Protein AF-A0ABD5LY09-F1 (afdb_monomer_lite)

InterPro domains:
  IPR050135 Deoxyguanosinetriphosphate triphosphohydrolase-like [PTHR11373] (2-160)

Organism: Proteus mirabilis (NCBI:txid584)

Structure (mmCIF, N/CA/C/O backbone):
data_AF-A0ABD5LY09-F1
#
_entry.id   AF-A0ABD5LY09-F1
#
loop_
_atom_site.group_PDB
_atom_site.id
_atom_site.type_symbol
_atom_site.label_atom_id
_atom_site.label_alt_id
_atom_site.label_comp_id
_atom_site.label_asym_id
_atom_site.label_entity_id
_atom_site.label_seq_id
_atom_site.pdbx_PDB_ins_code
_atom_site.Cartn_x
_atom_site.Cartn_y
_atom_site.Cartn_z
_atom_site.occupancy
_atom_site.B_iso_or_equiv
_atom_site.auth_seq_id
_atom_site.auth_comp_id
_atom_site.auth_asym_id
_atom_site.auth_atom_id
_atom_site.pdbx_PDB_model_num
ATOM 1 N N . MET A 1 1 ? 23.676 3.028 -7.234 1.00 62.03 1 MET A N 1
ATOM 2 C CA . MET A 1 1 ? 23.116 2.022 -8.164 1.00 62.03 1 MET A CA 1
ATOM 3 C C . MET A 1 1 ? 22.307 0.920 -7.470 1.00 62.03 1 MET A C 1
ATOM 5 O O . MET A 1 1 ? 21.206 0.654 -7.919 1.00 62.03 1 MET A O 1
ATOM 9 N N . LEU A 1 2 ? 22.786 0.272 -6.395 1.00 68.50 2 LEU A N 1
ATOM 10 C CA . LEU A 1 2 ? 22.053 -0.872 -5.817 1.00 68.50 2 LEU A CA 1
ATOM 11 C C . LEU A 1 2 ? 20.736 -0.474 -5.116 1.00 68.50 2 LEU A C 1
ATOM 13 O O . LEU A 1 2 ? 19.705 -1.093 -5.347 1.00 68.50 2 LEU A O 1
ATOM 17 N N . GLY A 1 3 ? 20.739 0.613 -4.335 1.00 73.31 3 GLY A N 1
ATOM 18 C CA . GLY A 1 3 ? 19.526 1.103 -3.660 1.00 73.31 3 GLY A CA 1
ATOM 19 C C . GLY A 1 3 ? 18.426 1.588 -4.617 1.00 73.31 3 GLY A C 1
ATOM 20 O O . GLY A 1 3 ? 17.245 1.370 -4.355 1.00 73.31 3 GLY A O 1
ATOM 21 N N . SER A 1 4 ? 18.808 2.156 -5.768 1.00 73.94 4 SER A N 1
ATOM 22 C CA . SER A 1 4 ? 17.860 2.627 -6.790 1.00 73.94 4 SER A CA 1
ATOM 23 C C . SER A 1 4 ? 17.129 1.498 -7.499 1.00 73.94 4 SER A C 1
ATOM 25 O O . SER A 1 4 ? 16.064 1.734 -8.048 1.00 73.94 4 SER A O 1
ATOM 27 N N . ILE A 1 5 ? 17.673 0.281 -7.478 1.00 80.81 5 ILE A N 1
ATOM 28 C CA . ILE A 1 5 ? 16.987 -0.894 -8.021 1.00 80.81 5 ILE A CA 1
ATOM 29 C C . ILE A 1 5 ? 15.899 -1.366 -7.053 1.00 80.81 5 ILE A C 1
ATOM 31 O O . ILE A 1 5 ? 14.855 -1.831 -7.495 1.00 80.81 5 ILE A O 1
ATOM 35 N N . ILE A 1 6 ? 16.136 -1.249 -5.744 1.00 81.38 6 ILE A N 1
ATOM 36 C CA . ILE A 1 6 ? 15.274 -1.860 -4.728 1.00 81.38 6 ILE A CA 1
ATOM 37 C C . ILE A 1 6 ? 14.152 -0.912 -4.292 1.00 81.38 6 ILE A C 1
ATOM 39 O O . ILE A 1 6 ? 13.000 -1.328 -4.312 1.00 81.38 6 ILE A O 1
ATOM 43 N N . SER A 1 7 ? 14.459 0.333 -3.900 1.00 80.62 7 SER A N 1
ATOM 44 C CA . SER A 1 7 ? 13.459 1.192 -3.230 1.00 80.62 7 SER A CA 1
ATOM 45 C C . SER A 1 7 ? 13.634 2.710 -3.380 1.00 80.62 7 SER A C 1
ATOM 47 O O . SER A 1 7 ? 12.797 3.481 -2.901 1.00 80.62 7 SER A O 1
ATOM 49 N N . SER A 1 8 ? 14.721 3.182 -4.003 1.00 76.94 8 SER A N 1
ATOM 50 C CA . SER A 1 8 ? 15.066 4.614 -4.005 1.00 76.94 8 SER A CA 1
ATOM 51 C C . SER A 1 8 ? 14.845 5.342 -5.340 1.00 76.94 8 SER A C 1
ATOM 53 O O . SER A 1 8 ? 15.215 6.508 -5.450 1.00 76.94 8 SER A O 1
ATOM 55 N N . SER A 1 9 ? 14.286 4.683 -6.360 1.00 83.75 9 SER A N 1
ATOM 56 C CA . SER A 1 9 ? 13.998 5.254 -7.693 1.00 83.75 9 SER A CA 1
ATOM 57 C C . SER A 1 9 ? 12.491 5.320 -7.915 1.00 83.75 9 SER A C 1
ATOM 59 O O . SER A 1 9 ? 11.827 4.397 -7.466 1.00 83.75 9 SER A O 1
ATOM 61 N N . PRO A 1 10 ? 11.919 6.318 -8.624 1.00 85.31 10 PRO A N 1
ATOM 62 C CA . PRO A 1 10 ? 10.480 6.380 -8.921 1.00 85.31 10 PRO A CA 1
ATOM 63 C C . PRO A 1 10 ? 9.896 5.064 -9.454 1.00 85.31 10 PRO A C 1
ATOM 65 O O . PRO A 1 10 ? 8.799 4.674 -9.047 1.00 85.31 10 PRO A O 1
ATOM 68 N N . ILE A 1 11 ? 10.675 4.366 -10.284 1.00 92.00 11 ILE A N 1
ATOM 69 C CA . ILE A 1 11 ? 10.447 2.984 -10.709 1.00 92.00 11 ILE A CA 1
ATOM 70 C C . ILE A 1 11 ? 11.537 2.122 -10.068 1.00 92.00 11 ILE A C 1
ATOM 72 O O . ILE A 1 11 ? 12.723 2.320 -10.342 1.00 92.00 11 ILE A O 1
ATOM 76 N N . ASP A 1 12 ? 11.129 1.205 -9.200 1.00 92.12 12 ASP A N 1
ATOM 77 C CA . ASP A 1 12 ? 11.987 0.279 -8.464 1.00 92.12 12 ASP A CA 1
ATOM 78 C C . ASP A 1 12 ? 11.299 -1.093 -8.344 1.00 92.12 12 ASP A C 1
ATOM 80 O O . ASP A 1 12 ? 10.113 -1.241 -8.652 1.00 92.12 12 ASP A O 1
ATOM 84 N N . ALA A 1 13 ? 12.057 -2.111 -7.939 1.00 92.00 13 ALA A N 1
ATOM 85 C CA . ALA A 1 13 ? 11.569 -3.483 -7.856 1.00 92.00 13 ALA A CA 1
ATOM 86 C C . ALA A 1 13 ? 10.422 -3.646 -6.843 1.00 92.00 13 ALA A C 1
ATOM 88 O O . ALA A 1 13 ? 9.498 -4.413 -7.110 1.00 92.00 13 ALA A O 1
ATOM 89 N N . ASP A 1 14 ? 10.455 -2.909 -5.726 1.00 93.19 14 ASP A N 1
ATOM 90 C CA . ASP A 1 14 ? 9.387 -2.906 -4.717 1.00 93.19 14 ASP A CA 1
ATOM 91 C C . ASP A 1 14 ? 8.044 -2.493 -5.334 1.00 93.19 14 ASP A C 1
ATOM 93 O O . ASP A 1 14 ? 7.050 -3.217 -5.253 1.00 93.19 14 ASP A O 1
ATOM 97 N N . ARG A 1 15 ? 8.032 -1.370 -6.058 1.00 93.94 15 ARG A N 1
ATOM 98 C CA . ARG A 1 15 ? 6.831 -0.864 -6.731 1.00 93.94 15 ARG A CA 1
ATOM 99 C C . ARG A 1 15 ? 6.396 -1.740 -7.874 1.00 93.94 15 ARG A C 1
ATOM 101 O O . ARG A 1 15 ? 5.201 -1.923 -8.082 1.00 93.94 15 ARG A O 1
ATOM 108 N N . MET A 1 16 ? 7.348 -2.272 -8.624 1.00 94.75 16 MET A N 1
ATOM 109 C CA . MET A 1 16 ? 7.024 -3.161 -9.723 1.00 94.75 16 MET A CA 1
ATOM 110 C C . MET A 1 16 ? 6.291 -4.418 -9.240 1.00 94.75 16 MET A C 1
ATOM 112 O O . MET A 1 16 ? 5.308 -4.818 -9.871 1.00 94.75 16 MET A O 1
ATOM 116 N N . ASP A 1 17 ? 6.717 -4.992 -8.113 1.00 95.75 17 ASP A N 1
ATOM 117 C CA . ASP A 1 17 ? 6.076 -6.159 -7.505 1.00 95.75 17 ASP A CA 1
ATOM 118 C C . ASP A 1 17 ? 4.703 -5.818 -6.919 1.00 95.75 17 ASP A C 1
ATOM 120 O O . ASP A 1 17 ? 3.707 -6.441 -7.306 1.00 95.75 17 ASP A O 1
ATOM 124 N N . TYR A 1 18 ? 4.615 -4.820 -6.028 1.00 95.88 18 TYR A N 1
ATOM 125 C CA . TYR A 1 18 ? 3.365 -4.604 -5.299 1.00 95.88 18 TYR A CA 1
ATOM 126 C C . TYR A 1 18 ? 2.224 -4.170 -6.225 1.00 95.88 18 TYR A C 1
ATOM 128 O O . TYR A 1 18 ? 1.078 -4.522 -5.973 1.00 95.88 18 TYR A O 1
ATOM 136 N N . LEU A 1 19 ? 2.493 -3.445 -7.320 1.00 96.88 19 LEU A N 1
ATOM 137 C CA . LEU A 1 19 ? 1.430 -3.011 -8.235 1.00 96.88 19 LEU A CA 1
ATOM 138 C C . LEU A 1 19 ? 0.718 -4.207 -8.889 1.00 96.88 19 LEU A C 1
ATOM 140 O O . LEU A 1 19 ? -0.515 -4.249 -8.960 1.00 96.88 19 LEU A O 1
ATOM 144 N N . LEU A 1 20 ? 1.488 -5.206 -9.324 1.00 97.44 20 LEU A N 1
ATOM 145 C CA . LEU A 1 20 ? 0.952 -6.430 -9.918 1.00 97.44 20 LEU A CA 1
ATOM 146 C C . LEU A 1 20 ? 0.303 -7.320 -8.851 1.00 97.44 20 LEU A C 1
ATOM 148 O O . LEU A 1 20 ? -0.813 -7.809 -9.044 1.00 97.44 20 LEU A O 1
ATOM 152 N N . ARG A 1 21 ? 0.976 -7.486 -7.706 1.00 97.62 21 ARG A N 1
ATOM 153 C CA . ARG A 1 21 ? 0.502 -8.279 -6.566 1.00 97.62 21 ARG A CA 1
ATOM 154 C C . ARG A 1 21 ? -0.829 -7.758 -6.033 1.00 97.62 21 ARG A C 1
ATOM 156 O O . ARG A 1 21 ? -1.787 -8.521 -5.92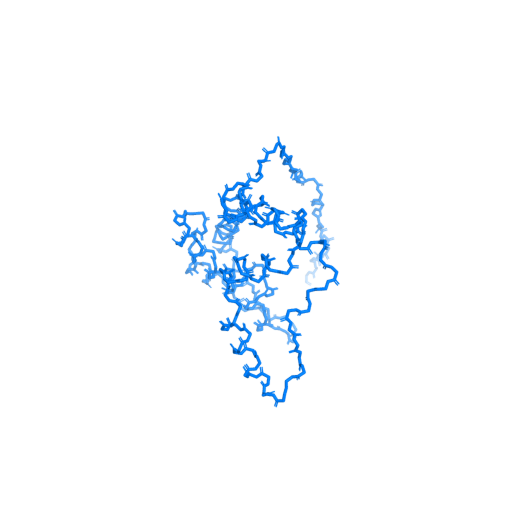1 1.00 97.62 21 ARG A O 1
ATOM 163 N N . ASP A 1 22 ? -0.915 -6.467 -5.743 1.00 97.50 22 ASP A N 1
ATOM 164 C CA . ASP A 1 22 ? -2.104 -5.865 -5.147 1.00 97.50 22 ASP A CA 1
ATOM 165 C C . ASP A 1 22 ? -3.270 -5.873 -6.125 1.00 97.50 22 ASP A C 1
ATOM 167 O O . ASP A 1 22 ? -4.399 -6.132 -5.714 1.00 97.50 22 ASP A O 1
ATOM 171 N N . SER A 1 23 ? -3.017 -5.679 -7.422 1.00 96.88 23 SER A N 1
ATOM 172 C CA . SER A 1 23 ? -4.045 -5.842 -8.459 1.00 96.88 23 SER A CA 1
ATOM 173 C C . SER A 1 23 ? -4.635 -7.246 -8.454 1.00 96.88 23 SER A C 1
ATOM 175 O O . SER A 1 23 ? -5.855 -7.409 -8.438 1.00 96.88 23 SER A O 1
ATOM 177 N N . TYR A 1 24 ? -3.773 -8.263 -8.392 1.00 97.25 24 TYR A N 1
ATOM 178 C CA . TYR A 1 24 ? -4.192 -9.658 -8.330 1.00 97.25 24 TYR A CA 1
ATOM 179 C C . TYR A 1 24 ? -5.028 -9.954 -7.075 1.00 97.25 24 TYR A C 1
ATOM 181 O O . TYR A 1 24 ? -6.151 -10.443 -7.189 1.00 97.25 24 TYR A O 1
ATOM 189 N N . PHE A 1 25 ? -4.527 -9.618 -5.881 1.00 97.50 25 PHE A N 1
ATOM 190 C CA . PHE A 1 25 ? -5.203 -9.955 -4.620 1.00 97.50 25 PHE A CA 1
ATOM 191 C C . PHE A 1 25 ? -6.439 -9.100 -4.323 1.00 97.50 25 PHE A C 1
ATOM 193 O O . PHE A 1 25 ? -7.351 -9.571 -3.645 1.00 97.50 25 PHE A O 1
ATOM 200 N N . SER A 1 26 ? -6.504 -7.867 -4.828 1.00 94.81 26 SER A N 1
ATOM 201 C CA . SER A 1 26 ? -7.705 -7.028 -4.712 1.00 94.81 26 SER A CA 1
ATOM 202 C C . SER A 1 26 ? -8.730 -7.276 -5.823 1.00 94.81 26 SER A C 1
ATOM 204 O O . SER A 1 26 ? -9.845 -6.763 -5.742 1.00 94.81 26 SER A O 1
ATOM 206 N N . GLY A 1 27 ? -8.386 -8.068 -6.847 1.00 95.38 27 GLY A N 1
ATOM 207 C CA . GLY A 1 27 ? -9.275 -8.389 -7.965 1.00 95.38 27 GLY A CA 1
ATOM 208 C C . GLY A 1 27 ? -9.538 -7.215 -8.913 1.00 95.38 27 GLY A C 1
ATOM 209 O O . GLY A 1 27 ? -10.529 -7.225 -9.644 1.00 95.38 27 GLY A O 1
ATOM 210 N N . VAL A 1 28 ? -8.675 -6.195 -8.910 1.00 94.69 28 VAL A N 1
ATOM 211 C CA . VAL A 1 28 ? -8.799 -5.013 -9.772 1.00 94.69 28 VAL A CA 1
ATOM 212 C C . VAL A 1 28 ? -7.762 -5.041 -10.887 1.00 94.69 28 VAL A C 1
ATOM 214 O O . VAL A 1 28 ? -6.688 -5.616 -10.754 1.00 94.69 28 VAL A O 1
ATOM 217 N N . LYS A 1 29 ? -8.052 -4.364 -12.000 1.00 93.75 29 LYS A N 1
ATOM 218 C CA . LYS A 1 29 ? -7.133 -4.283 -13.150 1.00 93.75 29 LYS A CA 1
ATOM 219 C C . LYS A 1 29 ? -6.298 -3.001 -13.181 1.00 93.75 29 LYS A C 1
ATOM 221 O O . LYS A 1 29 ? -5.674 -2.708 -14.191 1.00 93.75 29 LYS A O 1
ATOM 226 N N . TYR A 1 30 ? -6.309 -2.222 -12.099 1.00 93.12 30 TYR A N 1
ATOM 227 C CA . TYR A 1 30 ? -5.721 -0.885 -12.093 1.00 93.12 30 TYR A CA 1
ATOM 228 C C . TYR A 1 30 ? -4.199 -0.866 -12.035 1.00 93.12 30 TYR A C 1
ATOM 230 O O . TYR A 1 30 ? -3.638 0.067 -12.574 1.00 93.12 30 TYR A O 1
ATOM 238 N N . GLY A 1 31 ? -3.529 -1.839 -11.418 1.00 93.56 31 GLY A N 1
ATOM 239 C CA . GLY A 1 31 ? -2.064 -1.870 -11.307 1.00 93.56 31 GLY A CA 1
ATOM 240 C C . GLY A 1 31 ? -1.378 -2.790 -12.319 1.00 93.56 31 GLY A C 1
ATOM 241 O O . GLY A 1 31 ? -0.236 -3.184 -12.100 1.00 93.56 31 GLY A O 1
ATOM 242 N N . ILE A 1 32 ? -2.071 -3.169 -13.396 1.00 95.19 32 ILE A N 1
ATOM 243 C CA . ILE A 1 32 ? -1.513 -4.005 -14.463 1.00 95.19 32 ILE A CA 1
ATOM 244 C C . ILE A 1 32 ? -0.749 -3.113 -15.445 1.00 95.19 32 ILE A C 1
ATOM 246 O O . ILE A 1 32 ? -1.280 -2.102 -15.897 1.00 95.19 32 ILE A O 1
ATOM 250 N N . TYR A 1 33 ? 0.480 -3.508 -15.769 1.00 96.31 33 TYR A N 1
ATOM 251 C CA . TYR A 1 33 ? 1.332 -2.895 -16.789 1.00 96.31 33 TYR A CA 1
ATOM 252 C C . TYR A 1 33 ? 2.272 -3.961 -17.378 1.00 96.31 33 TYR A C 1
ATOM 254 O O . TYR A 1 33 ? 2.507 -4.998 -16.744 1.00 96.31 33 TYR A O 1
ATOM 262 N N . ASP A 1 34 ? 2.840 -3.726 -18.563 1.00 95.44 34 ASP A N 1
ATOM 263 C CA . ASP A 1 34 ? 3.831 -4.640 -19.145 1.00 95.44 34 ASP A CA 1
ATOM 264 C C . ASP A 1 34 ? 5.213 -4.451 -18.493 1.00 95.44 34 ASP A C 1
ATOM 266 O O . ASP A 1 34 ? 6.051 -3.649 -18.921 1.00 95.44 34 ASP A O 1
ATOM 270 N N . TYR A 1 35 ? 5.466 -5.222 -17.432 1.00 94.75 35 TYR A N 1
ATOM 271 C CA . TYR A 1 35 ? 6.753 -5.210 -16.738 1.00 94.75 35 TYR A CA 1
ATOM 272 C C . TYR A 1 35 ? 7.913 -5.681 -17.625 1.00 94.75 35 TYR A C 1
ATOM 274 O O . TYR A 1 35 ? 9.041 -5.237 -17.424 1.00 94.75 35 TYR A O 1
ATOM 282 N N . GLY A 1 36 ? 7.666 -6.543 -18.617 1.00 95.50 36 GLY A N 1
ATOM 283 C CA . GLY A 1 36 ? 8.692 -7.024 -19.541 1.00 95.50 36 GLY A CA 1
ATOM 284 C C . GLY A 1 36 ? 9.185 -5.903 -20.452 1.00 95.50 36 GLY A C 1
ATOM 285 O O . GLY A 1 36 ? 10.387 -5.634 -20.521 1.00 95.50 36 GLY A O 1
ATOM 286 N N . ARG A 1 37 ? 8.253 -5.185 -21.088 1.00 94.19 37 ARG A N 1
ATOM 287 C CA . ARG A 1 37 ? 8.540 -3.976 -21.876 1.00 94.19 37 ARG A CA 1
ATOM 288 C C . ARG A 1 37 ? 9.220 -2.899 -21.037 1.00 94.19 37 ARG A C 1
ATOM 290 O O . ARG A 1 37 ? 10.211 -2.323 -21.488 1.00 94.19 37 ARG A O 1
ATOM 297 N N . LEU A 1 38 ? 8.734 -2.660 -19.817 1.00 95.31 38 LEU A N 1
ATOM 298 C CA . LEU A 1 38 ? 9.342 -1.694 -18.906 1.00 95.31 38 LEU A CA 1
ATOM 299 C C . LEU A 1 38 ? 10.795 -2.075 -18.595 1.00 95.31 38 LEU A C 1
ATOM 301 O O . LEU A 1 38 ? 11.678 -1.234 -18.742 1.00 95.31 38 LEU A O 1
ATOM 305 N N . LEU A 1 39 ? 11.073 -3.341 -18.265 1.00 94.12 39 LEU A N 1
ATOM 306 C CA . LEU A 1 39 ? 12.431 -3.836 -18.007 1.00 94.12 39 LEU A CA 1
ATOM 307 C C . LEU A 1 39 ? 13.375 -3.641 -19.205 1.00 94.12 39 LEU A C 1
ATOM 309 O O . LEU A 1 39 ? 14.522 -3.241 -19.023 1.00 94.12 39 LEU A O 1
ATOM 313 N N . MET A 1 40 ? 12.899 -3.844 -20.437 1.00 94.81 40 MET A N 1
ATOM 314 C CA . MET A 1 40 ? 13.699 -3.635 -21.658 1.00 94.81 40 MET A CA 1
ATOM 315 C C . MET A 1 40 ? 14.085 -2.166 -21.913 1.00 94.81 40 MET A C 1
ATOM 317 O O . MET A 1 40 ? 15.006 -1.895 -22.702 1.00 94.81 40 MET A O 1
ATOM 321 N N . SER A 1 41 ? 13.383 -1.223 -21.276 1.00 94.19 41 SER A N 1
ATOM 322 C CA . SER A 1 41 ? 13.677 0.209 -21.366 1.00 94.19 41 SER A CA 1
ATOM 323 C C . SER A 1 41 ? 14.871 0.626 -20.508 1.00 94.19 41 SER A C 1
ATOM 325 O O . SER A 1 41 ? 15.525 1.614 -20.836 1.00 94.19 41 SER A O 1
ATOM 327 N N . PHE A 1 42 ? 15.192 -0.123 -19.452 1.00 92.56 42 PHE A N 1
ATOM 328 C CA . PHE A 1 42 ? 16.280 0.221 -18.546 1.00 92.56 42 PHE A CA 1
ATOM 329 C C . PHE A 1 42 ? 17.645 0.071 -19.223 1.00 92.56 42 PHE A C 1
ATOM 331 O O . PHE A 1 42 ? 17.927 -0.922 -19.897 1.00 92.56 42 PHE A O 1
ATOM 338 N N . ILE A 1 43 ? 18.516 1.056 -19.012 1.00 92.75 43 ILE A N 1
ATOM 339 C CA . ILE A 1 43 ? 19.897 1.068 -19.496 1.00 92.75 43 ILE A CA 1
ATOM 340 C C . ILE A 1 43 ? 20.842 1.614 -18.424 1.00 92.75 43 ILE A C 1
ATOM 342 O O . ILE A 1 43 ? 20.500 2.574 -17.731 1.00 92.75 43 ILE A O 1
ATOM 346 N N . PRO A 1 44 ? 22.049 1.048 -18.277 1.00 91.69 44 PRO A N 1
ATOM 347 C CA . PRO A 1 44 ? 23.083 1.674 -17.476 1.00 91.69 44 PRO A CA 1
ATOM 348 C C . PRO A 1 44 ? 23.675 2.861 -18.243 1.00 91.69 44 PRO A C 1
ATOM 350 O O . PRO A 1 44 ? 24.014 2.748 -19.421 1.00 91.69 44 PRO A O 1
ATOM 353 N N . VAL A 1 45 ? 23.844 3.988 -17.564 1.00 91.38 45 VAL A N 1
ATOM 354 C CA . VAL A 1 45 ? 24.553 5.161 -18.080 1.00 91.38 45 VAL A CA 1
ATOM 355 C C . VAL A 1 45 ? 25.684 5.483 -17.122 1.00 91.38 45 VAL A C 1
ATOM 357 O O . VAL A 1 45 ? 25.482 5.559 -15.910 1.00 91.38 45 VAL A O 1
ATOM 360 N N . LYS A 1 46 ? 26.889 5.636 -17.665 1.00 92.44 46 LYS A N 1
ATOM 361 C CA . LYS A 1 46 ? 28.056 6.053 -16.894 1.00 92.44 46 LYS A CA 1
ATOM 362 C C . LYS A 1 46 ? 28.181 7.567 -16.979 1.00 92.44 46 LYS A C 1
ATOM 364 O O . LYS A 1 46 ? 28.209 8.105 -18.082 1.00 92.44 46 LYS A O 1
ATOM 369 N N . ASP A 1 47 ? 28.291 8.211 -15.828 1.00 90.12 47 ASP A N 1
ATOM 370 C CA . ASP A 1 47 ? 28.629 9.625 -15.721 1.00 90.12 47 ASP A CA 1
ATOM 371 C C . ASP A 1 47 ? 29.755 9.776 -14.693 1.00 90.12 47 ASP A C 1
ATOM 373 O O . ASP A 1 47 ? 29.653 9.311 -13.554 1.00 90.12 47 ASP A O 1
ATOM 377 N N . GLU A 1 48 ? 30.881 10.317 -15.156 1.00 89.38 48 GLU A N 1
ATOM 378 C CA . GLU A 1 48 ? 32.164 10.347 -14.448 1.00 89.38 48 GLU A CA 1
ATOM 379 C C . GLU A 1 48 ? 32.553 8.980 -13.832 1.00 89.38 48 GLU A C 1
ATOM 381 O O . GLU A 1 48 ? 32.861 8.014 -14.541 1.00 89.38 48 GLU A O 1
ATOM 386 N N . ASN A 1 49 ? 32.534 8.898 -12.497 1.00 89.62 49 ASN A N 1
ATOM 387 C CA . ASN A 1 49 ? 32.883 7.723 -11.699 1.00 89.62 49 ASN A CA 1
ATOM 388 C C . ASN A 1 49 ? 31.656 6.936 -11.214 1.00 89.62 49 ASN A C 1
ATOM 390 O O . ASN A 1 49 ? 31.803 5.969 -10.467 1.00 89.62 49 ASN A O 1
ATOM 394 N N . ASN A 1 50 ? 30.452 7.328 -11.630 1.00 86.81 50 ASN A N 1
ATOM 395 C CA . ASN A 1 50 ? 29.198 6.745 -11.179 1.00 86.81 50 ASN A CA 1
ATOM 396 C C . ASN A 1 50 ? 28.465 6.036 -12.322 1.00 86.81 50 ASN A C 1
ATOM 398 O O . ASN A 1 50 ? 28.567 6.394 -13.496 1.00 86.81 50 ASN A O 1
ATOM 402 N N . VAL A 1 51 ? 27.696 5.010 -11.958 1.00 87.25 51 VAL A N 1
ATOM 403 C CA . VAL A 1 51 ? 26.773 4.329 -12.870 1.00 87.25 51 VAL A CA 1
ATOM 404 C C . VAL A 1 51 ? 25.353 4.570 -12.387 1.00 87.25 51 VAL A C 1
ATOM 406 O O . VAL A 1 51 ? 25.000 4.268 -11.239 1.00 87.25 51 VAL A O 1
ATOM 409 N N . TYR A 1 52 ? 24.545 5.103 -13.290 1.00 86.88 52 TYR A N 1
ATOM 410 C CA . TYR A 1 52 ? 23.141 5.408 -13.098 1.00 86.88 52 TYR A CA 1
ATOM 411 C C . TYR A 1 52 ? 22.287 4.457 -13.915 1.00 86.88 52 TYR A C 1
ATOM 413 O O . TYR A 1 52 ? 22.700 3.934 -14.950 1.00 86.88 52 TYR A O 1
ATOM 421 N N . LEU A 1 53 ? 21.072 4.252 -13.433 1.00 88.56 53 LEU A N 1
ATOM 422 C CA . LEU A 1 53 ? 20.048 3.538 -14.162 1.00 88.56 53 LEU A CA 1
ATOM 423 C C . LEU A 1 53 ? 19.171 4.576 -14.865 1.00 88.56 53 LEU A C 1
ATOM 425 O O . LEU A 1 53 ? 18.564 5.416 -14.204 1.00 88.56 53 LEU A O 1
ATOM 429 N N . ALA A 1 54 ? 19.150 4.538 -16.190 1.00 90.31 54 ALA A N 1
ATOM 430 C CA . ALA A 1 54 ? 18.354 5.419 -17.030 1.00 90.31 54 ALA A CA 1
ATOM 431 C C . ALA A 1 54 ? 17.369 4.606 -17.876 1.00 90.31 54 ALA A C 1
ATOM 433 O O . ALA A 1 54 ? 17.372 3.374 -17.851 1.00 90.31 54 ALA A O 1
ATOM 434 N N . TYR A 1 55 ? 16.539 5.308 -18.640 1.00 92.00 55 TYR A N 1
ATOM 435 C CA . TYR A 1 55 ? 15.508 4.712 -19.479 1.00 92.00 55 TYR A CA 1
ATOM 436 C C . TYR A 1 55 ? 15.696 5.137 -20.931 1.00 92.00 55 TYR A C 1
ATOM 438 O O . TYR A 1 55 ? 16.024 6.290 -21.214 1.00 92.00 55 TYR A O 1
ATOM 446 N N . LYS A 1 56 ? 15.461 4.216 -21.864 1.00 94.69 56 LYS A N 1
ATOM 447 C CA . LYS A 1 56 ? 15.376 4.529 -23.290 1.00 94.69 56 LYS A CA 1
ATOM 448 C C . LYS A 1 56 ? 14.122 5.352 -23.557 1.00 94.69 56 LYS A C 1
ATOM 450 O O . LYS A 1 56 ? 13.042 5.001 -23.094 1.00 94.69 56 LYS A O 1
ATOM 455 N N . GLU A 1 57 ? 14.249 6.362 -24.410 1.00 93.56 57 GLU A N 1
ATOM 456 C CA . GLU A 1 57 ? 13.112 7.154 -24.893 1.00 93.56 57 GLU A CA 1
ATOM 457 C C . GLU A 1 57 ? 12.038 6.283 -25.569 1.00 93.56 57 GLU A C 1
ATOM 459 O O . GLU A 1 57 ? 10.847 6.486 -25.363 1.00 93.56 57 GLU A O 1
ATOM 464 N N . SER A 1 58 ? 12.444 5.224 -26.278 1.00 93.75 58 SER A N 1
ATOM 465 C CA . SER A 1 58 ? 11.528 4.242 -26.879 1.00 93.75 58 SER A CA 1
ATOM 466 C C . SER A 1 58 ? 10.687 3.443 -25.872 1.00 93.75 58 SER A C 1
ATOM 468 O O . SER A 1 58 ? 9.743 2.770 -26.275 1.00 93.75 58 SER A O 1
ATOM 470 N N . GLY A 1 59 ? 11.014 3.498 -24.577 1.00 93.38 59 GLY A N 1
ATOM 471 C CA . GLY A 1 59 ? 10.240 2.894 -23.491 1.00 93.38 59 GLY A CA 1
ATOM 472 C C . GLY A 1 59 ? 9.276 3.854 -22.791 1.00 93.38 59 GLY A C 1
ATOM 473 O O . GLY A 1 59 ? 8.703 3.475 -21.771 1.00 93.38 59 GLY A O 1
ATOM 474 N N . MET A 1 60 ? 9.103 5.083 -23.297 1.00 94.88 60 MET A N 1
ATOM 475 C CA . MET A 1 60 ? 8.268 6.111 -22.662 1.00 94.88 60 MET A CA 1
ATOM 476 C C . MET A 1 60 ? 6.832 5.634 -22.409 1.00 94.88 60 MET A C 1
ATOM 478 O O . MET A 1 60 ? 6.296 5.860 -21.326 1.00 94.88 60 MET A O 1
ATOM 482 N N . ASP A 1 61 ? 6.236 4.913 -23.360 1.00 95.88 61 ASP A N 1
ATOM 483 C CA . ASP A 1 61 ? 4.874 4.389 -23.213 1.00 95.88 61 ASP A CA 1
ATOM 484 C C . ASP A 1 61 ? 4.757 3.415 -22.033 1.00 95.88 61 ASP A C 1
ATOM 486 O O . ASP A 1 61 ? 3.802 3.485 -21.264 1.00 95.88 61 ASP A O 1
ATOM 490 N N . SER A 1 62 ? 5.758 2.554 -21.827 1.00 95.88 62 SER A N 1
ATOM 491 C CA . SER A 1 62 ? 5.789 1.608 -20.703 1.00 95.88 62 SER A CA 1
ATOM 492 C C . SER A 1 62 ? 5.985 2.307 -19.358 1.00 95.88 62 SER A C 1
ATOM 494 O O . SER A 1 62 ? 5.420 1.889 -18.348 1.00 95.88 62 SER A O 1
ATOM 496 N N . ILE A 1 63 ? 6.754 3.398 -19.333 1.00 95.69 63 ILE A N 1
ATOM 497 C CA . ILE A 1 63 ? 6.904 4.250 -18.146 1.00 95.69 63 ILE A CA 1
ATOM 498 C C . ILE A 1 63 ? 5.573 4.926 -17.805 1.00 95.69 63 ILE A C 1
ATOM 500 O O . ILE A 1 63 ? 5.178 4.965 -16.638 1.00 95.69 63 ILE A O 1
ATOM 504 N N . LEU A 1 64 ? 4.863 5.437 -18.813 1.00 96.31 64 LEU A N 1
ATOM 505 C CA . LEU A 1 64 ? 3.554 6.057 -18.635 1.00 96.31 64 LEU A CA 1
ATOM 506 C C . LEU A 1 64 ? 2.503 5.038 -18.177 1.00 96.31 64 LEU A C 1
ATOM 508 O O . LEU A 1 64 ? 1.719 5.333 -17.276 1.00 96.31 64 LEU A O 1
ATOM 512 N N . GLU A 1 65 ? 2.506 3.834 -18.746 1.00 96.50 65 GLU A N 1
ATOM 513 C CA . GLU A 1 65 ? 1.643 2.730 -18.321 1.00 96.50 65 GLU A CA 1
ATOM 514 C C . GLU A 1 65 ? 1.880 2.380 -16.847 1.00 96.50 65 GLU A C 1
ATOM 516 O O . GLU A 1 65 ? 0.928 2.337 -16.070 1.00 96.50 65 GLU A O 1
ATOM 521 N N . PHE A 1 66 ? 3.141 2.244 -16.424 1.00 97.12 66 PHE A N 1
ATOM 522 C CA . PHE A 1 66 ? 3.502 2.035 -15.020 1.00 97.12 66 PHE A CA 1
ATOM 523 C C . PHE A 1 66 ? 3.006 3.171 -14.110 1.00 97.12 66 PHE A C 1
ATOM 525 O O . PHE A 1 66 ? 2.437 2.926 -13.041 1.00 97.12 66 PHE A O 1
ATOM 532 N N . ALA A 1 67 ? 3.186 4.429 -14.522 1.00 96.00 67 ALA A N 1
ATOM 533 C CA . ALA A 1 67 ? 2.728 5.586 -13.755 1.00 96.00 67 ALA A CA 1
ATOM 534 C C . ALA A 1 67 ? 1.195 5.616 -13.614 1.00 96.00 67 ALA A C 1
ATOM 536 O O . ALA A 1 67 ? 0.674 5.878 -12.525 1.00 96.00 67 ALA A O 1
ATOM 537 N N . ASN A 1 68 ? 0.472 5.289 -14.688 1.00 95.88 68 ASN A N 1
ATOM 538 C CA . ASN A 1 68 ? -0.982 5.150 -14.679 1.00 95.88 68 ASN A CA 1
ATOM 539 C C . ASN A 1 68 ? -1.428 3.994 -13.785 1.00 95.88 68 ASN A C 1
ATOM 541 O O . ASN A 1 68 ? -2.356 4.167 -12.995 1.00 95.88 68 ASN A O 1
ATOM 545 N N . ALA A 1 69 ? -0.731 2.859 -13.849 1.00 97.12 69 ALA A N 1
ATOM 546 C CA . ALA A 1 69 ? -1.016 1.691 -13.032 1.00 97.12 69 ALA A CA 1
ATOM 547 C C . ALA A 1 69 ? -0.916 2.020 -11.532 1.00 97.12 69 ALA A C 1
ATOM 549 O O . ALA A 1 69 ? -1.814 1.744 -10.728 1.00 97.12 69 ALA A O 1
ATOM 550 N N . ARG A 1 70 ? 0.155 2.730 -11.163 1.00 96.31 70 ARG A N 1
ATOM 551 C CA . ARG A 1 70 ? 0.358 3.264 -9.815 1.00 96.31 70 ARG A CA 1
ATOM 552 C C . ARG A 1 70 ? -0.751 4.228 -9.409 1.00 96.31 70 ARG A C 1
ATOM 554 O O . ARG A 1 70 ? -1.345 4.053 -8.347 1.00 96.31 70 ARG A O 1
ATOM 561 N N . SER A 1 71 ? -1.041 5.232 -10.233 1.00 95.50 71 SER A N 1
ATOM 562 C CA . SER A 1 71 ? -2.092 6.221 -9.957 1.00 95.50 71 SER A CA 1
ATOM 563 C C . SER A 1 71 ? -3.463 5.560 -9.754 1.00 95.50 71 SER A C 1
ATOM 565 O O . SER A 1 71 ? -4.184 5.882 -8.804 1.00 95.50 71 SER A O 1
ATOM 567 N N . GLY A 1 72 ? -3.784 4.562 -10.583 1.00 95.69 72 GLY A N 1
ATOM 568 C CA . GLY A 1 72 ? -5.001 3.765 -10.492 1.00 95.69 72 GLY A CA 1
ATOM 569 C C . GLY A 1 72 ? -5.135 3.047 -9.149 1.00 95.69 72 GLY A C 1
ATOM 570 O O . GLY A 1 72 ? -6.156 3.203 -8.480 1.00 95.69 72 GLY A O 1
ATOM 571 N N . LEU A 1 73 ? -4.101 2.327 -8.699 1.00 96.62 73 LEU A N 1
ATOM 572 C CA . LEU A 1 73 ? -4.133 1.657 -7.391 1.00 96.62 73 LEU A CA 1
ATOM 573 C C . LEU A 1 73 ? -4.239 2.638 -6.218 1.00 96.62 73 LEU A C 1
ATOM 575 O O . LEU A 1 73 ? -5.006 2.386 -5.285 1.00 96.62 73 LEU A O 1
ATOM 579 N N . TYR A 1 74 ? -3.556 3.785 -6.278 1.00 94.94 74 TYR A N 1
ATOM 580 C CA . TYR A 1 74 ? -3.719 4.826 -5.259 1.00 94.94 74 TYR A CA 1
ATOM 581 C C . TYR A 1 74 ? -5.156 5.326 -5.176 1.00 94.94 74 TYR A C 1
ATOM 583 O O . TYR A 1 74 ? -5.713 5.387 -4.083 1.00 94.94 74 TYR A O 1
ATOM 591 N N . SER A 1 75 ? -5.772 5.651 -6.309 1.00 91.62 75 SER A N 1
ATOM 592 C CA . SER A 1 75 ? -7.143 6.158 -6.339 1.00 91.62 75 SER A CA 1
ATOM 593 C C . SER 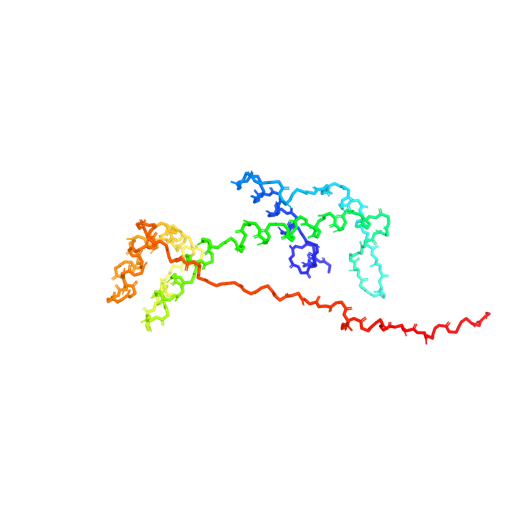A 1 75 ? -8.164 5.109 -5.887 1.00 91.62 75 SER A C 1
ATOM 595 O O . SER A 1 75 ? -9.068 5.423 -5.113 1.00 91.62 75 SER A O 1
ATOM 597 N N . GLN A 1 76 ? -8.023 3.870 -6.357 1.00 92.88 76 GLN A N 1
ATOM 598 C CA . GLN A 1 76 ? -9.086 2.865 -6.269 1.00 92.88 76 GLN A CA 1
ATOM 599 C C . GLN A 1 76 ? -8.957 1.944 -5.056 1.00 92.88 76 GLN A C 1
ATOM 601 O O . GLN A 1 76 ? -9.969 1.486 -4.531 1.00 92.88 76 GLN A O 1
ATOM 606 N N . VAL A 1 77 ? -7.734 1.697 -4.581 1.00 94.88 77 VAL A N 1
ATOM 607 C CA . VAL A 1 77 ? -7.465 0.746 -3.494 1.00 94.88 77 VAL A CA 1
ATOM 608 C C . VAL A 1 77 ? -6.932 1.478 -2.265 1.00 94.88 77 VAL A C 1
ATOM 610 O O . VAL A 1 77 ? -7.577 1.475 -1.212 1.00 94.88 77 VAL A O 1
ATOM 613 N N . TYR A 1 78 ? -5.793 2.163 -2.378 1.00 94.62 78 TYR A N 1
ATOM 614 C CA . TYR A 1 78 ? -5.110 2.721 -1.203 1.00 94.62 78 TYR A CA 1
ATOM 615 C C . TYR A 1 78 ? -5.857 3.911 -0.587 1.00 94.62 78 TYR A C 1
ATOM 617 O O . TYR A 1 78 ? -5.957 4.022 0.635 1.00 94.62 78 TYR A O 1
ATOM 625 N N . PHE A 1 79 ? -6.447 4.776 -1.414 1.00 92.81 79 PHE A N 1
ATOM 626 C CA . PHE A 1 79 ? -7.259 5.911 -0.967 1.00 92.81 79 PHE A CA 1
ATOM 627 C C . PHE A 1 79 ? -8.764 5.653 -1.033 1.00 92.81 79 PHE A C 1
ATOM 629 O O . PHE A 1 79 ? -9.561 6.588 -0.947 1.00 92.81 79 PHE A O 1
ATOM 636 N N . HIS A 1 80 ? -9.177 4.385 -1.089 1.00 93.31 80 HIS A N 1
ATOM 637 C CA . HIS A 1 80 ? -10.587 4.044 -0.994 1.00 93.31 80 HIS A CA 1
ATOM 638 C C . HIS A 1 80 ? -11.196 4.583 0.314 1.00 93.31 80 HIS A C 1
ATOM 640 O O . HIS A 1 80 ? -10.639 4.419 1.405 1.00 93.31 80 HIS A O 1
ATOM 646 N N . LYS A 1 81 ? -12.378 5.206 0.217 1.00 93.50 81 LYS A N 1
ATOM 647 C CA . LYS A 1 81 ? -13.048 5.907 1.331 1.00 93.50 81 LYS A CA 1
ATOM 648 C C . LYS A 1 81 ? -13.167 5.068 2.609 1.00 93.50 81 LYS A C 1
ATOM 650 O O . LYS A 1 81 ? -12.985 5.593 3.701 1.00 93.50 81 LYS A O 1
ATOM 655 N N . THR A 1 82 ? -13.445 3.770 2.473 1.00 94.31 82 THR A N 1
ATOM 656 C CA . THR A 1 82 ? -13.592 2.859 3.618 1.00 94.31 82 THR A CA 1
ATOM 657 C C . THR A 1 82 ? -12.249 2.588 4.293 1.00 94.31 82 THR A C 1
ATOM 659 O O . THR A 1 82 ? -12.185 2.597 5.517 1.00 94.31 82 THR A O 1
ATOM 662 N N . ASN A 1 83 ? -11.172 2.417 3.518 1.00 93.81 83 ASN A N 1
ATOM 663 C CA . ASN A 1 83 ? -9.824 2.212 4.059 1.00 93.81 83 ASN A CA 1
ATOM 664 C C . ASN A 1 83 ? -9.373 3.456 4.825 1.00 93.81 83 ASN A C 1
ATOM 666 O O . ASN A 1 83 ? -8.946 3.363 5.969 1.00 93.81 83 ASN A O 1
ATOM 670 N N . ARG A 1 84 ? -9.583 4.637 4.235 1.00 94.00 84 ARG A N 1
ATOM 671 C CA . ARG A 1 84 ? -9.290 5.929 4.869 1.00 94.00 84 ARG A CA 1
ATOM 672 C C . ARG A 1 84 ? -10.052 6.131 6.176 1.00 94.00 84 ARG A C 1
ATOM 674 O O . ARG A 1 84 ? -9.456 6.587 7.146 1.00 94.00 84 ARG A O 1
ATOM 681 N N . ALA A 1 85 ? -11.339 5.787 6.207 1.00 96.00 85 ALA A N 1
ATOM 682 C CA . ALA A 1 85 ? -12.148 5.873 7.419 1.00 96.00 85 ALA A CA 1
ATOM 683 C C . ALA A 1 85 ? -11.625 4.934 8.517 1.00 96.00 85 ALA A C 1
ATOM 685 O O . ALA A 1 85 ? -11.422 5.378 9.641 1.00 96.00 85 ALA A O 1
ATOM 686 N N . LEU A 1 86 ? -11.323 3.675 8.182 1.00 95.50 86 LEU A N 1
ATOM 687 C CA . LEU A 1 86 ? -10.757 2.705 9.125 1.00 95.50 86 LEU A CA 1
ATOM 688 C C . LEU A 1 86 ? -9.389 3.147 9.663 1.00 95.50 86 LEU A C 1
ATOM 690 O O . LEU A 1 86 ? -9.162 3.089 10.869 1.00 95.50 86 LEU A O 1
ATOM 694 N N . SER A 1 87 ? -8.497 3.648 8.803 1.00 94.31 87 SER A N 1
ATOM 695 C CA . SER A 1 87 ? -7.209 4.200 9.236 1.00 94.31 87 SER A CA 1
ATOM 696 C C . SER A 1 87 ? -7.384 5.420 10.143 1.00 94.31 87 SER A C 1
ATOM 698 O O . SER A 1 87 ? -6.651 5.561 11.115 1.00 94.31 87 SER A O 1
ATOM 700 N N . ALA A 1 88 ? -8.343 6.305 9.858 1.00 94.69 88 ALA A N 1
ATOM 701 C CA . ALA A 1 88 ? -8.625 7.464 10.706 1.00 94.69 88 ALA A CA 1
ATOM 702 C C . ALA A 1 88 ? -9.174 7.051 12.082 1.00 94.69 88 ALA A C 1
ATOM 704 O O . ALA A 1 88 ? -8.720 7.578 13.095 1.00 94.69 88 ALA A O 1
ATOM 705 N N . MET A 1 89 ? -10.089 6.077 12.121 1.00 95.00 89 MET A N 1
ATOM 706 C CA . MET A 1 89 ? -10.608 5.495 13.362 1.00 95.00 89 MET A CA 1
ATOM 707 C C . MET A 1 89 ? -9.479 4.883 14.197 1.00 95.00 89 MET A C 1
ATOM 709 O O . MET A 1 89 ? -9.350 5.203 15.374 1.00 95.00 89 MET A O 1
ATOM 713 N N . LEU A 1 90 ? -8.620 4.061 13.585 1.00 92.69 90 LEU A N 1
ATOM 714 C CA . LEU A 1 90 ? -7.504 3.424 14.287 1.00 92.69 90 LEU A CA 1
ATOM 715 C C . LEU A 1 90 ? -6.513 4.459 14.840 1.00 92.69 90 LEU A C 1
ATOM 717 O O . LEU A 1 90 ? -6.135 4.380 16.004 1.00 92.69 90 LEU A O 1
ATOM 721 N N . ASN A 1 91 ? -6.149 5.465 14.039 1.00 92.31 91 ASN A N 1
ATOM 722 C CA . ASN A 1 91 ? -5.285 6.557 14.495 1.00 92.31 91 ASN A CA 1
ATOM 723 C C . ASN A 1 91 ? -5.901 7.320 15.673 1.00 92.31 91 ASN A C 1
ATOM 725 O O . ASN A 1 91 ? -5.195 7.622 16.630 1.00 92.31 91 ASN A O 1
ATOM 729 N N . LYS A 1 92 ? -7.210 7.605 15.632 1.00 92.38 92 LYS A N 1
ATOM 730 C CA . LYS A 1 92 ? -7.898 8.295 16.730 1.00 92.38 92 LYS A CA 1
ATOM 731 C C . LYS A 1 92 ? -7.987 7.436 17.993 1.00 92.38 92 LYS A C 1
ATOM 733 O O . LYS A 1 92 ? -7.857 7.964 19.088 1.00 92.38 92 LYS A O 1
ATOM 738 N N . ALA A 1 93 ? -8.182 6.127 17.858 1.00 90.50 93 ALA A N 1
ATOM 739 C CA . ALA A 1 93 ? -8.186 5.224 19.005 1.00 90.50 93 ALA A CA 1
ATOM 740 C C . ALA A 1 93 ? -6.812 5.191 19.702 1.00 90.50 93 ALA A C 1
ATOM 742 O O . ALA A 1 93 ? -6.747 5.206 20.931 1.00 90.50 93 ALA A O 1
ATOM 743 N N . CYS A 1 94 ? -5.726 5.195 18.923 1.00 85.88 94 CYS A N 1
ATOM 744 C CA . CYS A 1 94 ? -4.356 5.146 19.434 1.00 85.88 94 CYS A CA 1
ATOM 745 C C . CYS A 1 94 ? -3.794 6.510 19.873 1.00 85.88 94 CYS A C 1
ATOM 747 O O . CYS A 1 94 ? -2.813 6.536 20.609 1.00 85.88 94 CYS A O 1
ATOM 749 N N . SER A 1 95 ? -4.371 7.642 19.446 1.00 86.06 95 SER A N 1
ATOM 750 C CA . SER A 1 95 ? -3.849 8.972 19.807 1.00 86.06 95 SER A CA 1
ATOM 751 C C . SER A 1 95 ? -3.981 9.300 21.289 1.00 86.06 95 SER A C 1
ATOM 753 O O . SER A 1 95 ? -3.220 10.111 21.800 1.00 86.06 95 SER A O 1
ATOM 755 N N . ASP A 1 96 ? -4.955 8.684 21.959 1.00 72.50 96 ASP A N 1
ATOM 756 C CA . ASP A 1 96 ? -5.323 9.008 23.337 1.00 72.50 96 ASP A CA 1
ATOM 757 C C . ASP A 1 96 ? -4.649 8.051 24.352 1.00 72.50 96 ASP A C 1
ATOM 759 O O . ASP A 1 96 ? -4.953 8.091 25.542 1.00 72.50 96 ASP A O 1
ATOM 763 N N . SER A 1 97 ? -3.747 7.162 23.903 1.00 67.56 97 SER A N 1
ATOM 764 C CA . SER A 1 97 ? -3.004 6.249 24.782 1.00 67.56 97 SER A CA 1
ATOM 765 C C . SER A 1 97 ? -1.586 6.759 25.058 1.00 67.56 97 SER A C 1
ATOM 767 O O . SER A 1 97 ? -0.699 6.618 24.219 1.00 67.56 97 SER A O 1
ATOM 769 N N . ASP A 1 98 ? -1.352 7.276 26.265 1.00 61.47 98 ASP A N 1
ATOM 770 C CA . ASP A 1 98 ? -0.051 7.821 26.695 1.00 61.47 98 ASP A CA 1
ATOM 771 C C . ASP A 1 98 ? 1.052 6.764 26.896 1.00 61.47 98 ASP A C 1
ATOM 773 O O . ASP A 1 98 ? 2.208 7.092 27.150 1.00 61.47 98 ASP A O 1
ATOM 777 N N . THR A 1 99 ? 0.729 5.474 26.812 1.00 59.81 99 THR A N 1
ATOM 778 C CA . THR A 1 99 ? 1.660 4.388 27.152 1.00 59.81 99 THR A CA 1
ATOM 779 C C . THR A 1 99 ? 1.369 3.142 26.333 1.00 59.81 99 THR A C 1
ATOM 781 O O . THR A 1 99 ? 0.761 2.181 26.794 1.00 59.81 99 THR A O 1
ATOM 784 N N . VAL A 1 100 ? 1.841 3.122 25.091 1.00 55.91 100 VAL A N 1
ATOM 785 C CA . VAL A 1 100 ? 1.872 1.890 24.296 1.00 55.91 100 VAL A CA 1
ATOM 786 C C . VAL A 1 100 ? 3.328 1.480 24.116 1.00 55.91 100 VAL A C 1
ATOM 788 O O . VAL A 1 100 ? 3.891 1.506 23.028 1.00 55.91 100 VAL A O 1
ATOM 791 N N . ASN A 1 101 ? 3.958 1.096 25.232 1.00 57.03 101 ASN A N 1
ATOM 792 C CA . ASN A 1 101 ? 5.204 0.334 25.198 1.00 57.03 101 ASN A CA 1
ATOM 793 C C . ASN A 1 101 ? 4.856 -1.108 24.793 1.00 57.03 101 ASN A C 1
ATOM 795 O O . ASN A 1 101 ? 4.684 -1.985 25.636 1.00 57.03 101 ASN A O 1
ATOM 799 N N . VAL A 1 102 ? 4.680 -1.346 23.487 1.00 55.66 102 VAL A N 1
ATOM 800 C CA . VAL A 1 102 ? 4.328 -2.678 22.942 1.00 55.66 102 VAL A CA 1
ATOM 801 C C . VAL A 1 102 ? 5.472 -3.677 23.122 1.00 55.66 102 VAL A C 1
ATOM 803 O O . VAL A 1 102 ? 5.247 -4.884 23.090 1.00 55.66 102 VAL A O 1
ATOM 806 N N . ILE A 1 103 ? 6.704 -3.193 23.295 1.00 55.50 103 ILE A N 1
ATOM 807 C CA . ILE A 1 103 ? 7.901 -4.029 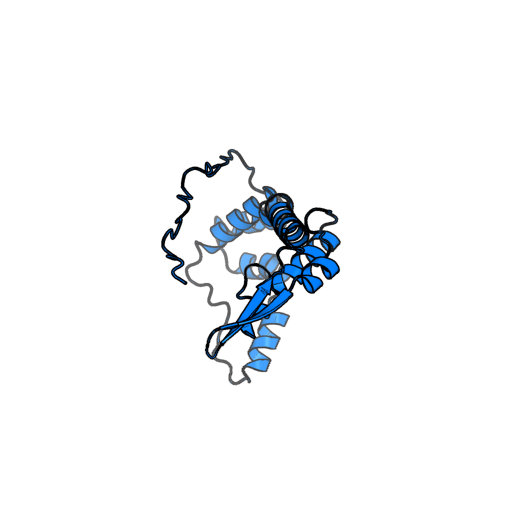23.278 1.00 55.50 103 ILE A CA 1
ATOM 808 C C . ILE A 1 103 ? 8.783 -3.654 24.463 1.00 55.50 103 ILE A C 1
ATOM 810 O O . ILE A 1 103 ? 9.399 -2.592 24.478 1.00 55.50 103 ILE A O 1
ATOM 814 N N . SER A 1 104 ? 8.866 -4.547 25.446 1.00 54.25 104 SER A N 1
ATOM 815 C CA . SER A 1 104 ? 10.003 -4.540 26.361 1.00 54.25 104 SER A CA 1
ATOM 816 C C . SER A 1 104 ? 11.209 -5.071 25.586 1.00 54.25 104 SER A C 1
ATOM 818 O O . SER A 1 104 ? 11.178 -6.195 25.087 1.00 54.25 104 SER A O 1
ATOM 820 N N . LEU A 1 105 ? 12.237 -4.236 25.428 1.00 55.88 105 LEU A N 1
ATOM 821 C CA . LEU A 1 105 ? 13.529 -4.619 24.846 1.00 55.88 105 LEU A CA 1
ATOM 822 C C . LEU A 1 105 ? 14.455 -5.278 25.887 1.00 55.88 105 LEU A C 1
ATOM 824 O O . LEU A 1 105 ? 15.563 -5.683 25.548 1.00 55.88 105 LEU A O 1
ATOM 828 N N . ASP A 1 106 ? 13.993 -5.414 27.134 1.00 57.50 106 ASP A N 1
ATOM 829 C CA . ASP A 1 106 ? 14.780 -5.874 28.284 1.00 57.50 106 ASP A CA 1
ATOM 830 C C . ASP A 1 106 ? 14.752 -7.403 28.443 1.00 57.50 106 ASP A C 1
ATOM 832 O O . ASP A 1 106 ? 14.577 -7.935 29.540 1.00 57.50 106 ASP A O 1
ATOM 836 N N . SER A 1 107 ? 14.901 -8.142 27.345 1.00 60.59 107 SER A N 1
ATOM 837 C CA . SER A 1 107 ? 15.036 -9.601 27.391 1.00 60.59 107 SER A CA 1
ATOM 838 C C . SER A 1 107 ? 16.489 -10.015 27.185 1.00 60.59 107 SER A C 1
ATOM 840 O O . SER A 1 107 ? 17.155 -9.517 26.282 1.00 60.59 107 SER A O 1
ATOM 842 N N . SER A 1 108 ? 16.952 -10.996 27.960 1.00 66.94 108 SER A N 1
ATOM 843 C CA . SER A 1 108 ? 18.256 -11.669 27.814 1.00 66.94 108 SER A CA 1
ATOM 844 C C . SER A 1 108 ? 18.425 -12.466 26.509 1.00 66.94 108 SER A C 1
ATOM 846 O O . SER A 1 108 ? 19.452 -13.113 26.308 1.00 66.94 108 SER A O 1
ATOM 848 N N . ASP A 1 109 ? 17.402 -12.465 25.656 1.00 70.50 109 ASP A N 1
ATOM 849 C CA . ASP A 1 109 ? 17.324 -13.239 24.425 1.00 70.50 109 ASP A CA 1
ATOM 850 C C . ASP A 1 109 ? 18.114 -12.584 23.285 1.00 70.50 109 ASP A C 1
ATOM 852 O O . ASP A 1 109 ? 18.382 -11.380 23.275 1.00 70.50 109 ASP A O 1
ATOM 856 N N . THR A 1 110 ? 18.468 -13.373 22.267 1.00 81.38 110 THR A N 1
ATOM 857 C CA . THR A 1 110 ? 19.073 -12.809 21.058 1.00 81.38 110 THR A CA 1
ATOM 858 C C . THR A 1 110 ? 18.075 -11.901 20.332 1.00 81.38 110 THR A C 1
ATOM 860 O O . THR A 1 110 ? 16.874 -12.170 20.310 1.00 81.38 110 THR A O 1
ATOM 863 N N . ILE A 1 111 ? 18.568 -10.860 19.648 1.00 81.44 111 ILE A N 1
ATOM 864 C CA . ILE A 1 111 ? 17.737 -9.938 18.844 1.00 81.44 111 ILE A CA 1
ATOM 865 C C . ILE A 1 111 ? 16.806 -10.703 17.884 1.00 81.44 111 ILE A C 1
ATOM 867 O O . ILE A 1 111 ? 15.655 -10.320 17.681 1.00 81.44 111 ILE A O 1
ATOM 871 N N . ILE A 1 112 ? 17.281 -11.816 17.319 1.00 83.88 112 ILE A N 1
ATOM 872 C CA . ILE A 1 112 ? 16.505 -12.650 16.396 1.00 83.88 112 ILE A CA 1
ATOM 873 C C . ILE A 1 112 ? 15.308 -13.293 17.104 1.00 83.88 112 ILE A C 1
ATOM 875 O O . ILE A 1 112 ? 14.215 -13.337 16.534 1.00 83.88 112 ILE A O 1
ATOM 879 N N . ASP A 1 113 ? 15.491 -13.791 18.323 1.00 84.00 113 ASP A N 1
ATOM 880 C CA . ASP A 1 113 ? 14.419 -14.425 19.089 1.00 84.00 113 ASP A CA 1
ATOM 881 C C . ASP A 1 113 ? 13.396 -13.392 19.561 1.00 84.00 113 ASP A C 1
ATOM 883 O O . ASP A 1 113 ? 12.194 -13.631 19.438 1.00 84.00 113 ASP A O 1
ATOM 887 N N . ILE A 1 114 ? 13.852 -12.196 19.947 1.00 82.19 114 ILE A N 1
ATOM 888 C CA . ILE A 1 114 ? 12.984 -11.046 20.238 1.00 82.19 114 ILE A CA 1
ATOM 889 C C . ILE A 1 114 ? 12.109 -10.721 19.024 1.00 82.19 114 ILE A C 1
ATOM 891 O O . ILE A 1 114 ? 10.884 -10.648 19.141 1.00 82.19 114 ILE A O 1
ATOM 895 N N . MET A 1 115 ? 12.705 -10.591 17.834 1.00 82.44 115 MET A N 1
ATOM 896 C CA . MET A 1 115 ? 11.964 -10.297 16.603 1.00 82.44 115 MET A CA 1
ATOM 897 C C . MET A 1 115 ? 10.981 -11.414 16.236 1.00 82.44 115 MET A C 1
ATOM 899 O O . MET A 1 115 ? 9.828 -11.144 15.898 1.00 82.44 115 MET A O 1
ATOM 903 N N . LYS A 1 116 ? 11.399 -12.683 16.320 1.00 84.50 116 LYS A N 1
ATOM 904 C CA . LYS A 1 116 ? 10.516 -13.829 16.043 1.00 84.50 116 LYS A CA 1
ATOM 905 C C . LYS A 1 116 ? 9.329 -13.858 16.997 1.00 84.50 116 LYS A C 1
ATOM 907 O O . LYS A 1 116 ? 8.196 -14.039 16.549 1.00 84.50 116 LYS A O 1
ATOM 912 N N . ASN A 1 117 ? 9.585 -13.677 18.288 1.00 83.12 117 ASN A N 1
ATOM 913 C CA . ASN A 1 117 ? 8.551 -13.642 19.310 1.00 83.12 117 ASN A CA 1
ATOM 914 C C . ASN A 1 117 ? 7.610 -12.461 19.078 1.00 83.12 117 ASN A C 1
ATOM 916 O O . ASN A 1 117 ? 6.397 -12.645 19.140 1.00 83.12 117 ASN A O 1
ATOM 920 N N . PHE A 1 118 ? 8.134 -11.290 18.711 1.00 81.19 118 PHE A N 1
ATOM 921 C CA . PHE A 1 118 ? 7.324 -10.129 18.358 1.00 81.19 118 PHE A CA 1
ATOM 922 C C . PHE A 1 118 ? 6.342 -10.440 17.222 1.00 81.19 118 PHE A C 1
ATOM 924 O O . PHE A 1 118 ? 5.134 -10.305 17.417 1.00 81.19 118 PHE A O 1
ATOM 931 N N . TYR A 1 119 ? 6.820 -10.920 16.070 1.00 82.50 119 TYR A N 1
ATOM 932 C CA . TYR A 1 119 ? 5.943 -11.185 14.924 1.00 82.50 119 TYR A CA 1
ATOM 933 C C . TYR A 1 119 ? 4.943 -12.316 15.186 1.00 82.50 119 TYR A C 1
ATOM 935 O O . TYR A 1 119 ? 3.786 -12.220 14.781 1.00 82.50 119 TYR A O 1
ATOM 943 N N . ARG A 1 120 ? 5.344 -13.375 15.903 1.00 83.69 120 ARG A N 1
ATOM 944 C CA . ARG A 1 120 ? 4.425 -14.468 16.269 1.00 83.69 120 ARG A CA 1
ATOM 945 C C . ARG A 1 120 ? 3.351 -14.021 17.254 1.00 83.69 120 ARG A C 1
ATOM 947 O O . ARG A 1 120 ? 2.219 -14.492 17.177 1.00 83.69 120 ARG A O 1
ATOM 954 N N . ASN A 1 121 ? 3.696 -13.126 18.176 1.00 80.50 121 ASN A N 1
ATOM 955 C CA . ASN A 1 121 ? 2.794 -12.700 19.240 1.00 80.50 121 ASN A CA 1
ATOM 956 C C . ASN A 1 121 ? 1.908 -11.512 18.867 1.00 80.50 121 ASN A C 1
ATOM 958 O O . ASN A 1 121 ? 0.938 -11.280 19.593 1.00 80.50 121 ASN A O 1
ATOM 962 N N . ASN A 1 122 ? 2.190 -10.811 17.766 1.00 81.25 122 ASN A N 1
ATOM 963 C CA . ASN A 1 122 ? 1.459 -9.617 17.333 1.00 81.25 122 ASN A CA 1
ATOM 964 C C . ASN A 1 122 ? 0.860 -9.734 15.915 1.00 81.25 122 ASN A C 1
ATOM 966 O O . ASN A 1 122 ? 1.056 -8.829 15.109 1.00 81.25 122 ASN A O 1
ATOM 970 N N . PRO A 1 123 ? 0.112 -10.803 15.569 1.00 88.56 123 PRO A N 1
ATOM 971 C CA . PRO A 1 123 ? -0.647 -10.797 14.323 1.00 88.56 123 PRO A CA 1
ATOM 972 C C . PRO A 1 123 ? -1.753 -9.733 14.385 1.00 88.56 123 PRO A C 1
ATOM 974 O O . PRO A 1 123 ? -2.384 -9.568 15.433 1.00 88.56 123 PRO A O 1
ATOM 977 N N . ASP A 1 124 ? -2.050 -9.082 13.256 1.00 88.12 124 ASP A N 1
ATOM 978 C CA . ASP A 1 124 ? -2.993 -7.952 13.160 1.00 88.12 124 ASP A CA 1
ATOM 979 C C . ASP A 1 124 ? -4.337 -8.219 13.845 1.00 88.12 124 ASP A C 1
ATOM 981 O O . ASP A 1 124 ? -4.856 -7.373 14.571 1.00 88.12 124 ASP A O 1
ATOM 985 N N . LYS A 1 125 ? -4.885 -9.431 13.679 1.00 89.50 125 LYS A N 1
ATOM 986 C CA . LYS A 1 125 ? -6.142 -9.829 14.324 1.00 89.50 125 LYS A CA 1
ATOM 987 C C . LYS A 1 125 ? -6.040 -9.796 15.849 1.00 89.50 125 LYS A C 1
ATOM 989 O O . LYS A 1 125 ? -6.905 -9.231 16.508 1.00 89.50 125 LYS A O 1
ATOM 994 N N . LYS A 1 126 ? -4.986 -10.390 16.417 1.00 87.94 126 LYS A N 1
ATOM 995 C CA . LYS A 1 126 ? -4.763 -10.384 17.871 1.00 87.94 126 LYS A CA 1
ATOM 996 C C . LYS A 1 126 ? -4.494 -8.965 18.356 1.00 87.94 126 LYS A C 1
ATOM 998 O O . LYS A 1 126 ? -5.026 -8.574 19.389 1.00 87.94 126 LYS A O 1
ATOM 1003 N N . PHE A 1 127 ? -3.715 -8.194 17.602 1.00 85.88 127 PHE A N 1
ATOM 1004 C CA . PHE A 1 127 ? -3.440 -6.803 17.928 1.00 85.88 127 PHE A CA 1
ATOM 1005 C C . PHE A 1 127 ? -4.735 -5.983 18.029 1.00 85.88 127 PHE A C 1
ATOM 1007 O O . PHE A 1 127 ? -4.969 -5.324 19.039 1.00 85.88 127 PHE A O 1
ATOM 1014 N N . LEU A 1 128 ? -5.624 -6.097 17.042 1.00 87.62 128 LEU A N 1
ATOM 1015 C CA . LEU A 1 128 ? -6.875 -5.345 16.998 1.00 87.62 128 LEU A CA 1
ATOM 1016 C C . LEU A 1 128 ? -7.919 -5.854 18.006 1.00 87.62 128 LEU A C 1
ATOM 1018 O O . LEU A 1 128 ? -8.471 -5.074 18.779 1.00 87.62 128 LEU A O 1
ATOM 1022 N N . GLU A 1 129 ? -8.199 -7.158 18.007 1.00 89.25 129 GLU A N 1
ATOM 1023 C CA . GLU A 1 129 ? -9.318 -7.738 18.764 1.00 89.25 129 GLU A CA 1
ATOM 1024 C C . GLU A 1 129 ? -8.983 -8.015 20.236 1.00 89.25 129 GLU A C 1
ATOM 1026 O O . GLU A 1 129 ? -9.893 -8.090 21.065 1.00 89.25 129 GLU A O 1
ATOM 1031 N N . HIS A 1 130 ? -7.699 -8.169 20.574 1.00 85.62 130 HIS A N 1
ATOM 1032 C CA . HIS A 1 130 ? -7.252 -8.515 21.923 1.00 85.62 130 HIS A CA 1
ATOM 1033 C C . HIS A 1 130 ? -6.347 -7.439 22.532 1.00 85.62 130 HIS A C 1
ATOM 1035 O O . HIS A 1 130 ? -6.677 -6.915 23.593 1.00 85.62 130 HIS A O 1
ATOM 1041 N N . THR A 1 131 ? -5.239 -7.071 21.879 1.00 85.56 131 THR A N 1
ATOM 1042 C CA . THR A 1 131 ? -4.261 -6.129 22.453 1.00 85.56 131 THR A CA 1
ATOM 1043 C C . THR A 1 131 ? -4.874 -4.743 22.653 1.00 85.56 131 THR A C 1
ATOM 1045 O O . THR A 1 131 ? -4.996 -4.287 23.787 1.00 85.56 131 THR A O 1
ATOM 1048 N N . LEU A 1 132 ? -5.338 -4.088 21.584 1.00 85.88 132 LEU A N 1
ATOM 1049 C CA . LEU A 1 132 ? -5.916 -2.743 21.670 1.00 85.88 132 LEU A CA 1
ATOM 1050 C C . LEU A 1 132 ? -7.193 -2.714 22.515 1.00 85.88 132 LEU A C 1
ATOM 1052 O O . LEU A 1 132 ? -7.399 -1.785 23.288 1.00 85.88 132 LEU A O 1
ATOM 1056 N N . LYS A 1 133 ? -8.026 -3.755 22.436 1.00 83.25 133 LYS A N 1
ATOM 1057 C CA . LYS A 1 133 ? -9.268 -3.853 23.218 1.00 83.25 133 LYS A CA 1
ATOM 1058 C C . LYS A 1 133 ? -9.040 -3.908 24.737 1.00 83.25 133 LYS A C 1
ATOM 1060 O O . LYS A 1 133 ? -9.902 -3.454 25.496 1.00 83.25 133 LYS A O 1
ATOM 1065 N N . ASN A 1 134 ? -7.919 -4.486 25.171 1.00 84.19 134 ASN A N 1
ATOM 1066 C CA . ASN A 1 134 ? -7.563 -4.614 26.586 1.00 84.19 134 ASN A CA 1
ATOM 1067 C C . ASN A 1 134 ? -6.729 -3.433 27.099 1.00 84.19 134 ASN A C 1
ATOM 1069 O O . ASN A 1 134 ? -6.805 -3.123 28.283 1.00 84.19 134 ASN A O 1
ATOM 1073 N N . VAL A 1 135 ? -5.950 -2.786 26.227 1.00 84.44 135 VAL A N 1
ATOM 1074 C CA . VAL A 1 135 ? -5.096 -1.642 26.585 1.00 84.44 135 VAL A CA 1
ATOM 1075 C C . VAL A 1 135 ? -5.880 -0.327 26.592 1.00 84.44 135 VAL A C 1
ATOM 1077 O O . VAL A 1 135 ? -5.682 0.504 27.475 1.00 84.44 135 VAL A O 1
ATOM 1080 N N . LEU A 1 136 ? -6.770 -0.124 25.618 1.00 86.50 136 LEU A N 1
ATOM 1081 C CA . LEU A 1 136 ? -7.514 1.125 25.471 1.00 86.50 136 LEU A CA 1
ATOM 1082 C C . LEU A 1 136 ? -8.744 1.162 26.385 1.00 86.50 136 LEU A C 1
ATOM 1084 O O . LEU A 1 136 ? -9.422 0.154 26.597 1.00 86.50 136 LEU A O 1
ATOM 1088 N N . ASN A 1 137 ? -9.071 2.361 26.868 1.00 85.31 137 ASN A N 1
ATOM 1089 C CA . ASN A 1 137 ? -10.202 2.624 27.756 1.00 85.31 137 ASN A CA 1
ATOM 1090 C C . ASN A 1 137 ? -11.082 3.760 27.218 1.00 85.31 137 ASN A C 1
ATOM 1092 O O . ASN A 1 137 ? -10.666 4.530 26.353 1.00 85.31 137 ASN A O 1
ATOM 1096 N N . GLY A 1 138 ? -12.308 3.854 27.741 1.00 88.38 138 GLY A N 1
ATOM 1097 C CA . GLY A 1 138 ? -13.238 4.934 27.407 1.00 88.38 138 GLY A CA 1
ATOM 1098 C C . GLY A 1 138 ? -13.540 5.030 25.900 1.00 88.38 138 GLY A C 1
ATOM 1099 O O . GLY A 1 138 ? -13.707 3.989 25.256 1.00 88.38 138 GLY A O 1
ATOM 1100 N N . PRO A 1 139 ? -13.577 6.248 25.321 1.00 90.44 139 PRO A N 1
ATOM 1101 C CA . PRO A 1 139 ? -13.943 6.466 23.917 1.00 90.44 139 PRO A CA 1
ATOM 1102 C C . PRO A 1 139 ? -13.082 5.689 22.911 1.00 90.44 139 PRO A C 1
ATOM 1104 O O . PRO A 1 139 ? -13.599 5.157 21.931 1.00 90.44 139 PRO A O 1
ATOM 1107 N N . SER A 1 140 ? -11.775 5.548 23.155 1.00 91.06 140 SER A N 1
ATOM 1108 C CA . SER A 1 140 ? -10.880 4.808 22.253 1.00 91.06 140 SER A CA 1
ATOM 1109 C C . SER A 1 140 ? -11.258 3.335 22.123 1.00 91.06 140 SER A C 1
ATOM 1111 O O . SER A 1 140 ? -11.142 2.752 21.044 1.00 91.06 140 SER A O 1
ATOM 1113 N N . LYS A 1 141 ? -11.761 2.728 23.203 1.00 91.12 141 LYS A N 1
ATOM 1114 C CA . LYS A 1 141 ? -12.225 1.336 23.196 1.00 91.12 141 LYS A CA 1
ATOM 1115 C C . LYS A 1 141 ? -13.495 1.162 22.364 1.00 91.12 141 LYS A C 1
ATOM 1117 O O . LYS A 1 141 ? -13.640 0.148 21.681 1.00 91.12 141 LYS A O 1
ATOM 1122 N N . GLU A 1 142 ? -14.396 2.141 22.398 1.00 93.50 142 GLU A N 1
ATOM 1123 C CA . GLU A 1 142 ? -15.607 2.148 21.569 1.00 93.50 142 GLU A CA 1
ATOM 1124 C C . GLU A 1 142 ? -15.252 2.211 20.081 1.00 93.50 142 GLU A C 1
ATOM 1126 O O . GLU A 1 142 ? -15.754 1.403 19.304 1.00 93.50 142 GLU A O 1
ATOM 1131 N N . ILE A 1 143 ? -14.288 3.059 19.704 1.00 94.56 143 ILE A N 1
ATOM 1132 C CA . ILE A 1 143 ? -13.806 3.156 18.319 1.00 94.56 143 ILE A CA 1
ATOM 1133 C C . ILE A 1 143 ? -13.246 1.811 17.824 1.00 94.56 143 ILE A C 1
ATOM 1135 O O . ILE A 1 143 ? -13.537 1.401 16.700 1.00 94.56 143 ILE A O 1
ATOM 1139 N N . ILE A 1 144 ? -12.478 1.084 18.647 1.00 93.88 144 ILE A N 1
ATOM 1140 C CA . ILE A 1 144 ? -11.996 -0.261 18.281 1.00 93.88 144 ILE A CA 1
ATOM 1141 C C . ILE A 1 144 ? -13.157 -1.246 18.107 1.00 93.88 144 ILE A C 1
ATOM 1143 O O . ILE A 1 144 ? -13.163 -2.014 17.142 1.00 93.88 144 ILE A O 1
ATOM 1147 N N . ASN A 1 145 ? -14.155 -1.221 18.995 1.00 93.88 145 ASN A N 1
ATOM 1148 C CA . ASN A 1 145 ? -15.339 -2.069 18.847 1.00 93.88 145 ASN A CA 1
ATOM 1149 C C . ASN A 1 145 ? -16.093 -1.755 17.545 1.00 93.88 145 ASN A C 1
ATOM 1151 O O . ASN A 1 145 ? -16.541 -2.681 16.871 1.00 93.88 145 ASN A O 1
ATOM 1155 N N . ASP A 1 146 ? -16.186 -0.485 17.154 1.00 95.56 146 ASP A N 1
ATOM 1156 C CA . ASP A 1 146 ? -16.795 -0.086 15.887 1.00 95.56 146 ASP A CA 1
ATOM 1157 C C . ASP A 1 146 ? -16.012 -0.595 14.672 1.00 95.56 146 ASP A C 1
ATOM 1159 O O . ASP A 1 146 ? -16.616 -1.080 13.713 1.00 95.56 146 ASP A O 1
ATOM 1163 N N . ILE A 1 147 ? -14.675 -0.567 14.712 1.00 95.00 147 ILE A N 1
ATOM 1164 C CA . ILE A 1 147 ? -13.834 -1.161 13.659 1.00 95.00 147 ILE A CA 1
ATOM 1165 C C . ILE A 1 147 ? -14.125 -2.663 13.525 1.00 95.00 147 ILE A C 1
ATOM 1167 O O . ILE A 1 147 ? -14.392 -3.139 12.416 1.00 95.00 147 ILE A O 1
ATOM 1171 N N . VAL A 1 148 ? -14.095 -3.402 14.640 1.00 93.56 148 VAL A N 1
ATOM 1172 C CA . VAL A 1 148 ? -14.292 -4.864 14.669 1.00 93.56 148 VAL A CA 1
ATOM 1173 C C . VAL A 1 148 ? -15.697 -5.243 14.193 1.00 93.56 148 VAL A C 1
ATOM 1175 O O . VAL A 1 148 ? -15.847 -6.145 13.370 1.00 93.56 148 VAL A O 1
ATOM 1178 N N . ASN A 1 149 ? -16.720 -4.506 14.631 1.00 95.06 149 ASN A N 1
ATOM 1179 C CA . ASN A 1 149 ? -18.118 -4.743 14.260 1.00 95.06 149 ASN A CA 1
ATOM 1180 C C . ASN A 1 149 ? -18.515 -4.121 12.910 1.00 95.06 149 ASN A C 1
ATOM 1182 O O . ASN A 1 149 ? -19.681 -4.182 12.530 1.00 95.06 149 ASN A O 1
ATOM 1186 N N . ARG A 1 150 ? -17.567 -3.535 12.165 1.00 94.81 150 ARG A N 1
ATOM 1187 C CA . ARG A 1 150 ? -17.794 -2.877 10.864 1.00 94.81 150 ARG A CA 1
ATOM 1188 C C . ARG A 1 150 ? -18.755 -1.677 10.905 1.00 94.81 150 ARG A C 1
ATOM 1190 O O . ARG A 1 150 ? -19.296 -1.284 9.868 1.00 94.81 150 ARG A O 1
ATOM 1197 N N . ASN A 1 151 ? -18.860 -1.001 12.044 1.00 96.56 151 ASN A N 1
ATOM 1198 C CA . ASN A 1 151 ? -19.533 0.292 12.195 1.00 96.56 151 ASN A CA 1
ATOM 1199 C C . ASN A 1 151 ? -18.617 1.442 11.735 1.00 96.56 151 ASN A C 1
ATOM 1201 O O . ASN A 1 151 ? -18.173 2.281 12.510 1.00 96.56 151 ASN A O 1
ATOM 1205 N N . VAL A 1 152 ? -18.281 1.465 10.443 1.00 96.44 152 VAL A N 1
ATOM 1206 C CA . VAL A 1 152 ? -17.277 2.396 9.900 1.00 96.44 152 VAL A CA 1
ATOM 1207 C C . VAL A 1 152 ? -17.833 3.815 9.751 1.00 96.44 152 VAL A C 1
ATOM 1209 O O . VAL A 1 152 ? -18.919 4.003 9.184 1.00 96.44 152 VAL A O 1
ATOM 1212 N N . TRP A 1 153 ? -17.044 4.817 10.164 1.00 96.06 153 TRP A N 1
ATOM 1213 C CA . TRP A 1 153 ? -17.339 6.235 9.942 1.00 96.06 153 TRP A CA 1
ATOM 1214 C C . TRP A 1 153 ? -17.632 6.542 8.470 1.00 96.06 153 TRP A C 1
ATOM 1216 O O . TRP A 1 153 ? -16.996 6.021 7.548 1.00 96.06 153 TRP A O 1
ATOM 1226 N N . LYS A 1 154 ? -18.620 7.408 8.235 1.00 94.00 154 LYS A N 1
ATOM 1227 C CA . LYS A 1 154 ? -19.054 7.772 6.883 1.00 94.00 154 LYS A CA 1
ATOM 1228 C C . LYS A 1 154 ? -18.290 8.991 6.382 1.00 94.00 154 LYS A C 1
ATOM 1230 O O . LYS A 1 154 ? -18.094 9.962 7.105 1.00 94.00 154 LYS A O 1
ATOM 1235 N N . LYS A 1 155 ? -17.895 8.953 5.108 1.00 91.75 155 LYS A N 1
ATOM 1236 C CA . LYS A 1 155 ? -17.340 10.117 4.411 1.00 91.75 155 LYS A CA 1
ATOM 1237 C C . LYS A 1 155 ? -18.462 11.132 4.180 1.00 91.75 155 LYS A C 1
ATOM 1239 O O . LYS A 1 155 ? -19.385 10.833 3.428 1.00 91.75 155 LYS A O 1
ATOM 1244 N N . ILE A 1 156 ? -18.368 12.299 4.817 1.00 93.44 156 ILE A N 1
ATOM 1245 C CA . ILE A 1 156 ? -19.353 13.390 4.691 1.00 93.44 156 ILE A CA 1
ATOM 1246 C C . ILE A 1 156 ? -18.950 14.372 3.583 1.00 93.44 156 ILE A C 1
ATOM 1248 O O . ILE A 1 156 ? -19.805 14.901 2.881 1.00 93.44 156 ILE A O 1
ATOM 1252 N N . TYR A 1 157 ? -17.647 14.592 3.397 1.00 91.62 157 TYR A N 1
ATOM 1253 C CA . TYR A 1 157 ? -17.114 15.567 2.450 1.00 91.62 157 TYR A CA 1
ATOM 1254 C C . TYR A 1 157 ? -15.820 15.065 1.805 1.00 91.62 157 TYR A C 1
ATOM 1256 O O . TYR A 1 157 ? -15.055 14.316 2.414 1.00 91.62 157 TYR A O 1
ATOM 1264 N N . GLU A 1 158 ? -15.578 15.490 0.569 1.00 88.12 158 GLU A N 1
ATOM 1265 C CA . GLU A 1 158 ? -14.333 15.279 -0.162 1.00 88.12 158 GLU A CA 1
ATOM 1266 C C . GLU A 1 158 ? -14.074 16.491 -1.052 1.00 88.12 158 GLU A C 1
ATOM 1268 O O . GLU A 1 158 ? -14.977 16.966 -1.743 1.00 88.12 158 GLU A O 1
ATOM 1273 N N . LYS A 1 159 ? -12.836 16.985 -1.041 1.00 88.25 159 LYS A N 1
ATOM 1274 C CA . LYS A 1 159 ? -12.381 18.048 -1.933 1.00 88.25 159 LYS A CA 1
ATOM 1275 C C . LYS A 1 159 ? -11.202 17.536 -2.735 1.00 88.25 159 LYS A C 1
ATOM 1277 O O . LYS A 1 159 ? -10.145 17.268 -2.171 1.00 88.25 159 LYS A O 1
ATOM 1282 N N . ASN A 1 160 ? -11.377 17.458 -4.046 1.00 78.50 160 ASN A N 1
ATOM 1283 C CA . ASN A 1 160 ? -10.289 17.139 -4.956 1.00 78.50 160 ASN A CA 1
ATOM 1284 C C . ASN A 1 160 ? -9.540 18.429 -5.291 1.00 78.50 160 ASN A C 1
ATOM 1286 O O . ASN A 1 160 ? -10.106 19.359 -5.864 1.00 78.50 160 ASN A O 1
ATOM 1290 N N . THR A 1 161 ? -8.272 18.505 -4.903 1.00 76.19 161 THR A N 1
ATOM 1291 C CA . THR A 1 161 ? -7.373 19.573 -5.341 1.00 76.19 161 THR A CA 1
ATOM 1292 C C . THR A 1 161 ? -6.657 19.109 -6.598 1.00 76.19 161 THR A C 1
ATOM 1294 O O . THR A 1 161 ? -5.799 18.230 -6.537 1.00 76.19 161 THR A O 1
ATOM 1297 N N . HIS A 1 162 ? -7.008 19.690 -7.741 1.00 66.00 162 HIS A N 1
ATOM 1298 C CA . HIS A 1 162 ? -6.225 19.524 -8.958 1.00 66.00 162 HIS A CA 1
ATOM 1299 C C . HIS A 1 162 ? -5.078 20.534 -8.923 1.00 66.00 162 HIS A C 1
ATOM 1301 O O . HIS A 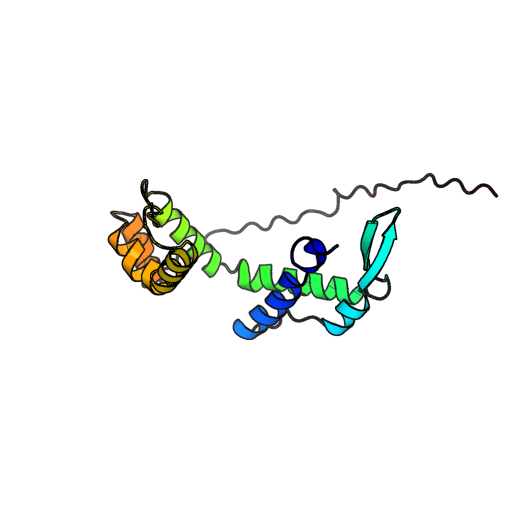1 162 ? -5.322 21.738 -8.868 1.00 66.00 162 HIS A O 1
ATOM 1307 N N . PHE A 1 163 ? -3.835 20.054 -8.944 1.00 57.00 163 PHE A N 1
ATOM 1308 C CA . PHE A 1 163 ? -2.707 20.915 -9.281 1.00 57.00 163 PHE A CA 1
ATOM 1309 C C . PHE A 1 163 ? -2.869 21.311 -10.750 1.00 57.00 163 PHE A C 1
ATOM 1311 O O . PHE A 1 163 ? -2.783 20.465 -11.640 1.00 57.00 163 PHE A O 1
ATOM 1318 N N . LEU A 1 164 ? -3.183 22.581 -11.007 1.00 45.00 164 LEU A N 1
ATOM 1319 C CA . LEU A 1 164 ? -3.131 23.127 -12.357 1.00 45.00 164 LEU A CA 1
ATOM 1320 C C . LEU A 1 164 ? -1.669 23.111 -12.814 1.00 45.00 164 LEU A C 1
ATOM 1322 O O . LEU A 1 164 ? -0.766 23.456 -12.059 1.00 45.00 164 LEU A O 1
ATOM 1326 N N . MET A 1 165 ? -1.455 22.715 -14.065 1.00 44.72 165 MET A N 1
ATOM 1327 C CA . MET A 1 165 ? -0.164 22.503 -14.738 1.00 44.72 165 MET A CA 1
ATOM 1328 C C . MET A 1 165 ? 0.717 23.771 -14.873 1.00 44.72 165 MET A C 1
ATOM 1330 O O . MET A 1 165 ? 1.659 23.780 -15.658 1.00 44.72 165 MET A O 1
ATOM 1334 N N . LEU A 1 166 ? 0.398 24.855 -14.159 1.00 41.28 166 LEU A N 1
ATOM 1335 C CA . LEU A 1 166 ? 0.986 26.188 -14.324 1.00 41.28 166 LEU A CA 1
ATOM 1336 C C . LEU A 1 166 ? 2.275 26.426 -13.520 1.00 41.28 166 LEU A C 1
ATOM 1338 O O . LEU A 1 166 ? 2.950 27.415 -13.787 1.00 41.28 166 LEU A O 1
ATOM 1342 N N . ASP A 1 167 ? 2.668 25.520 -12.620 1.00 37.38 167 ASP A N 1
ATOM 1343 C CA . ASP A 1 167 ? 3.859 25.720 -11.773 1.00 37.38 167 ASP A CA 1
ATOM 1344 C C . ASP A 1 167 ? 5.129 25.006 -12.270 1.00 37.38 167 ASP A C 1
ATOM 1346 O O . ASP A 1 167 ? 6.210 25.199 -11.713 1.00 37.38 167 ASP A O 1
ATOM 1350 N N . PHE A 1 168 ? 5.058 24.237 -13.361 1.00 43.38 168 PHE A N 1
ATOM 1351 C CA . PHE A 1 168 ? 6.265 23.792 -14.063 1.00 43.38 168 PHE A CA 1
ATOM 1352 C C . PHE A 1 168 ? 6.690 24.869 -15.063 1.00 43.38 168 PHE A C 1
ATOM 1354 O O . PHE A 1 168 ? 6.511 24.730 -16.274 1.00 43.38 168 PHE A O 1
ATOM 1361 N N . GLN A 1 169 ? 7.295 25.952 -14.565 1.00 35.84 169 GLN A N 1
ATOM 1362 C CA . GLN A 1 169 ? 8.198 26.730 -15.408 1.00 35.84 169 GLN A CA 1
ATOM 1363 C C . GLN A 1 169 ? 9.283 25.776 -15.905 1.00 35.84 169 GLN A C 1
ATOM 1365 O O . GLN A 1 169 ? 10.142 25.318 -15.154 1.00 35.84 169 GLN A O 1
ATOM 1370 N N . ILE A 1 170 ? 9.204 25.452 -17.192 1.00 38.75 170 ILE A N 1
ATOM 1371 C CA . ILE A 1 170 ? 10.248 24.779 -17.947 1.00 38.75 170 ILE A CA 1
ATOM 1372 C C . ILE A 1 170 ? 11.537 25.572 -17.709 1.00 38.75 170 ILE A C 1
ATOM 1374 O O . ILE A 1 170 ? 11.714 26.656 -18.266 1.00 38.75 170 ILE A O 1
ATOM 1378 N N . ILE A 1 171 ? 12.446 25.038 -16.890 1.00 36.12 171 ILE A N 1
ATOM 1379 C CA . ILE A 1 171 ? 13.830 25.507 -16.830 1.00 36.12 171 ILE A CA 1
ATOM 1380 C C . ILE A 1 171 ? 14.462 25.086 -18.157 1.00 36.12 171 ILE A C 1
ATOM 1382 O O . ILE A 1 171 ? 15.093 24.041 -18.291 1.00 36.12 171 ILE A O 1
ATOM 1386 N N . HIS A 1 172 ? 14.226 25.886 -19.192 1.00 34.75 172 HIS A N 1
ATOM 1387 C CA . HIS A 1 172 ? 14.987 25.833 -20.422 1.00 34.75 172 HIS A CA 1
ATOM 1388 C C . HIS A 1 172 ? 16.386 26.349 -20.081 1.00 34.75 172 HIS A C 1
ATOM 1390 O O . HIS A 1 172 ? 16.642 27.552 -20.091 1.00 34.75 172 HIS A O 1
ATOM 1396 N N . SER A 1 173 ? 17.311 25.437 -19.783 1.00 36.88 173 SER A N 1
ATOM 1397 C CA . SER A 1 173 ? 18.739 25.726 -19.898 1.00 36.88 173 SER A CA 1
ATOM 1398 C C . SER A 1 173 ? 19.064 25.916 -21.384 1.00 36.88 173 SER A C 1
ATOM 1400 O O . SER A 1 173 ? 19.503 25.007 -22.085 1.00 36.88 173 SER A O 1
ATOM 1402 N N . LYS A 1 174 ? 18.786 27.112 -21.908 1.00 38.94 174 LYS A N 1
ATOM 1403 C CA . LYS A 1 174 ? 19.426 27.605 -23.126 1.00 38.94 174 LYS A CA 1
ATOM 1404 C C . LYS A 1 174 ? 20.778 28.174 -22.719 1.00 38.94 174 LYS A C 1
ATOM 1406 O O . LYS A 1 174 ? 20.839 29.321 -22.294 1.00 38.94 174 LYS A O 1
ATOM 1411 N N . ASN A 1 175 ? 21.839 27.380 -22.855 1.00 34.38 175 ASN A N 1
ATOM 1412 C CA . ASN A 1 175 ? 23.135 27.844 -23.369 1.00 34.38 175 ASN A CA 1
ATOM 1413 C C . ASN A 1 175 ? 24.127 26.681 -23.534 1.00 34.38 175 ASN A C 1
ATOM 1415 O O . ASN A 1 175 ? 25.167 26.624 -22.889 1.00 34.38 175 ASN A O 1
ATOM 1419 N N . THR A 1 176 ? 23.859 25.786 -24.482 1.00 36.12 176 THR A N 1
ATOM 1420 C CA . THR A 1 176 ? 24.947 25.148 -25.235 1.00 36.12 176 THR A CA 1
ATOM 1421 C C . THR A 1 176 ? 25.138 25.969 -26.503 1.00 36.12 176 THR A C 1
ATOM 1423 O O . THR A 1 176 ? 24.467 25.768 -27.516 1.00 36.12 176 THR A O 1
ATOM 1426 N N . LYS A 1 177 ? 26.037 26.959 -26.442 1.00 34.47 177 LYS A N 1
ATOM 1427 C CA . LYS A 1 177 ? 26.618 27.518 -27.662 1.00 34.47 177 LYS A CA 1
ATOM 1428 C C . LYS A 1 177 ? 27.443 26.407 -28.303 1.00 34.47 177 LYS A C 1
ATOM 1430 O O . LYS A 1 177 ? 28.526 26.082 -27.832 1.00 34.47 177 LYS A O 1
ATOM 1435 N N . 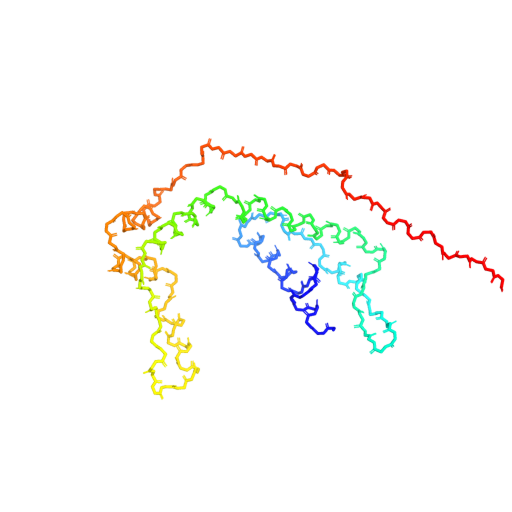ARG A 1 178 ? 26.904 25.836 -29.381 1.00 37.75 178 ARG A N 1
ATOM 1436 C CA . ARG A 1 178 ? 27.712 25.276 -30.464 1.00 37.75 178 ARG A CA 1
ATOM 1437 C C . ARG A 1 178 ? 28.700 26.352 -30.904 1.00 37.75 178 ARG A C 1
ATOM 1439 O O . ARG A 1 178 ? 28.259 27.422 -31.307 1.00 37.75 178 ARG A O 1
ATOM 1446 N N . ASN A 1 179 ? 29.985 26.047 -30.849 1.00 33.78 179 A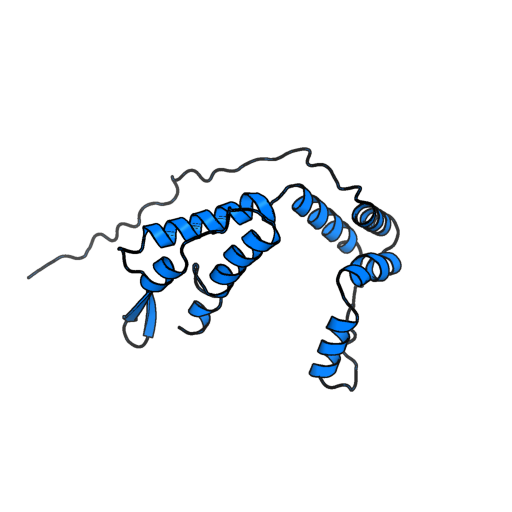SN A N 1
ATOM 1447 C CA . ASN A 1 179 ? 30.987 26.605 -31.743 1.00 33.78 179 ASN A CA 1
ATOM 1448 C C . ASN A 1 179 ? 31.949 25.461 -32.076 1.00 33.78 179 ASN A C 1
ATOM 1450 O O . ASN A 1 179 ? 32.620 24.973 -31.175 1.00 33.78 179 ASN A O 1
ATOM 1454 N N . ILE A 1 180 ? 31.846 25.036 -33.341 1.00 38.56 180 ILE A N 1
ATOM 1455 C CA . ILE A 1 180 ? 32.839 24.433 -34.249 1.00 38.56 180 ILE A CA 1
ATOM 1456 C C . ILE A 1 180 ? 33.943 23.595 -33.598 1.00 38.56 180 ILE A C 1
ATOM 1458 O O . ILE A 1 180 ? 34.827 24.185 -32.944 1.00 38.56 180 ILE A O 1
#

Radius of gyration: 23.56 Å; chains: 1; bounding box: 52×42×62 Å

pLDDT: mean 82.97, std 17.78, range [33.78, 97.62]

Sequence (180 aa):
MLGSIISSSPIDADRMDYLLRDSYFSGVKYGIYDYGRLLMSFIPVKDENNVYLAYKESGMDSILEFANARSGLYSQVYFHKTNRALSAMLNKACSDSDTVNVISLDSSDTIIDIMKNFYRNNPDKKFLEHTLKNVLNGPSKEIINDIVNRNVWKKIYEKNTHFLMLDFQIIHSKNTKRNI

Foldseek 3Di:
DVCCQDPDPPDHPVLLVCLVVVCVVVVHPLSDAPPVLLVVQWDWDDDDPDIDIDGHPVSVVRVVSNVRSVVRCVVPPVVPQQNVQLVVLLCVLPVPQPDPPVADPPDPDDPVVSVVCSPVVCDPCCCLVPVSCVRTDDPSNVSSVCSVVVVTDDDPDDDDDDDDPPPPPPPPPPDPDDDD

Secondary structure (DSSP, 8-state):
-HHHHHTSSSS-HHHHHHHHHHHHHHT-STT---HHHHHHHEEEEEETTEEEEEE-GGGHHHHHHHHHHHHHHIIIIIT-HHHHHHHHHHHHHHHT-S---------SS-HHHHHHHHHHH--HHHIIIIIIHHH--THHHHHHHHHHTT-PPP----------TTS-------------